Protein AF-A0A0G1FKH4-F1 (afdb_monomer_lite)

Structure (mmCIF, N/CA/C/O backbone):
data_AF-A0A0G1FKH4-F1
#
_entry.id   AF-A0A0G1FKH4-F1
#
loop_
_atom_site.group_PDB
_atom_site.id
_atom_site.type_symbol
_atom_site.label_atom_id
_atom_site.label_alt_id
_atom_site.label_comp_id
_atom_site.label_asym_id
_atom_site.label_entity_id
_atom_site.label_seq_id
_atom_site.pdbx_PDB_ins_code
_atom_site.Cartn_x
_atom_site.Cartn_y
_atom_site.Cartn_z
_atom_site.occupancy
_atom_site.B_iso_or_equiv
_atom_site.auth_seq_id
_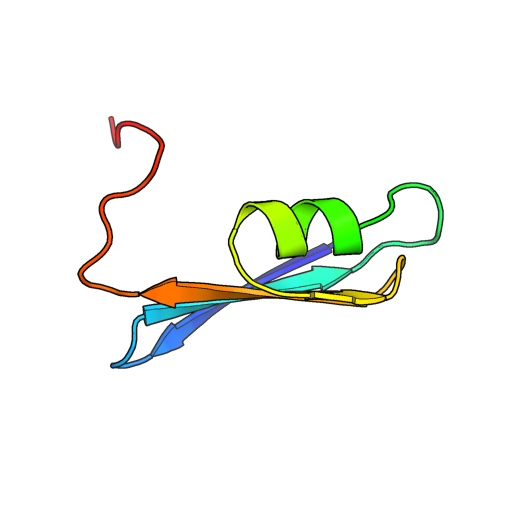atom_site.auth_comp_id
_atom_site.auth_asym_id
_atom_site.auth_atom_id
_atom_site.pdbx_PDB_model_num
ATOM 1 N N . MET A 1 1 ? -9.107 9.046 6.703 1.00 87.75 1 MET A N 1
ATOM 2 C CA . MET A 1 1 ? -8.150 8.153 6.014 1.00 87.75 1 MET A CA 1
ATOM 3 C C . MET A 1 1 ? -7.120 9.048 5.360 1.00 87.75 1 MET A C 1
ATOM 5 O O . MET A 1 1 ? -7.520 10.054 4.794 1.00 87.75 1 MET A O 1
ATOM 9 N N . GLY A 1 2 ? -5.839 8.734 5.508 1.00 96.19 2 GLY A N 1
ATOM 10 C CA . GLY A 1 2 ? -4.742 9.444 4.860 1.00 96.19 2 GLY A CA 1
ATOM 11 C C . GLY A 1 2 ? -4.110 8.555 3.800 1.00 96.19 2 GLY A C 1
ATOM 12 O O . GLY A 1 2 ? -3.925 7.359 4.037 1.00 96.19 2 GLY A O 1
ATOM 13 N N . ILE A 1 3 ? -3.806 9.145 2.649 1.00 97.31 3 ILE A N 1
ATOM 14 C CA . ILE A 1 3 ? -3.085 8.499 1.555 1.00 97.31 3 ILE A CA 1
ATOM 15 C C . ILE A 1 3 ? -1.934 9.426 1.193 1.00 97.31 3 ILE A C 1
ATOM 17 O O . ILE A 1 3 ? -2.157 10.598 0.899 1.00 97.31 3 ILE A O 1
ATOM 21 N N . VAL A 1 4 ? -0.719 8.897 1.228 1.00 97.81 4 VAL A N 1
ATOM 22 C CA . VAL A 1 4 ? 0.473 9.564 0.704 1.00 97.81 4 VAL A CA 1
ATOM 23 C C . VAL A 1 4 ? 1.103 8.610 -0.287 1.00 97.81 4 VAL A C 1
ATOM 25 O O . VAL A 1 4 ? 1.190 7.412 -0.016 1.00 97.81 4 VAL A O 1
ATOM 28 N N . TRP A 1 5 ? 1.524 9.129 -1.429 1.00 96.94 5 TRP A N 1
ATOM 29 C CA . TRP A 1 5 ? 2.236 8.342 -2.416 1.00 96.94 5 TRP A CA 1
ATOM 30 C C . TRP A 1 5 ? 3.415 9.127 -2.968 1.00 96.94 5 TRP A C 1
ATOM 32 O O . TRP A 1 5 ? 3.418 10.358 -2.952 1.00 96.94 5 TRP A O 1
ATOM 42 N N . TYR A 1 6 ? 4.409 8.393 -3.443 1.00 96.06 6 TYR A N 1
ATOM 43 C CA . TYR A 1 6 ? 5.552 8.932 -4.163 1.00 96.06 6 TYR A CA 1
ATOM 44 C C . TYR A 1 6 ? 5.935 7.970 -5.288 1.00 96.06 6 TYR A C 1
ATOM 46 O O . TYR A 1 6 ? 5.539 6.801 -5.275 1.00 96.06 6 TYR A O 1
ATOM 54 N N . LYS A 1 7 ? 6.658 8.476 -6.288 1.00 94.62 7 LYS A N 1
ATOM 55 C CA . LYS A 1 7 ? 7.170 7.679 -7.405 1.00 94.62 7 LYS A CA 1
ATOM 56 C C . LYS A 1 7 ? 8.690 7.594 -7.311 1.00 94.62 7 LYS A C 1
ATOM 58 O O . LYS A 1 7 ? 9.346 8.620 -7.160 1.00 94.62 7 LYS A O 1
ATOM 63 N N . GLU A 1 8 ? 9.211 6.385 -7.449 1.00 93.19 8 GLU A N 1
ATOM 64 C CA . GLU A 1 8 ? 10.629 6.079 -7.635 1.00 93.19 8 GLU A CA 1
ATOM 65 C C . GLU A 1 8 ? 10.823 5.297 -8.945 1.00 93.19 8 GLU A C 1
ATOM 67 O O . GLU A 1 8 ? 9.863 5.031 -9.676 1.00 93.19 8 GLU A O 1
ATOM 72 N N . ASN A 1 9 ? 12.075 4.963 -9.271 1.00 89.06 9 ASN A N 1
ATOM 73 C CA . ASN A 1 9 ? 12.436 4.264 -10.511 1.00 89.06 9 ASN A CA 1
ATOM 74 C C . ASN A 1 9 ? 11.774 2.880 -10.647 1.00 89.06 9 ASN A C 1
ATOM 76 O O . ASN A 1 9 ? 11.681 2.355 -11.750 1.00 89.06 9 ASN A O 1
ATOM 80 N N . ASP A 1 10 ? 11.339 2.272 -9.543 1.00 88.38 10 ASP A N 1
ATOM 81 C CA . ASP A 1 10 ? 10.713 0.949 -9.509 1.00 88.38 10 ASP A CA 1
ATOM 82 C C . ASP A 1 10 ? 9.173 0.995 -9.547 1.00 88.38 10 ASP A C 1
ATOM 84 O O . ASP A 1 10 ? 8.522 -0.029 -9.786 1.00 88.38 10 ASP A O 1
ATOM 88 N N . GLY A 1 11 ? 8.569 2.175 -9.374 1.00 93.06 11 GLY A N 1
ATOM 89 C CA . GLY A 1 11 ? 7.124 2.358 -9.423 1.00 93.06 11 GLY A CA 1
ATOM 90 C C . GLY A 1 11 ? 6.587 3.384 -8.430 1.00 93.06 11 GLY A C 1
ATOM 91 O O . GLY A 1 11 ? 7.271 4.307 -7.992 1.00 93.06 11 GLY A O 1
ATOM 92 N N . ILE A 1 12 ? 5.301 3.250 -8.111 1.00 95.38 12 ILE A N 1
ATOM 93 C CA . ILE A 1 12 ? 4.588 4.116 -7.171 1.00 95.38 12 ILE A CA 1
ATOM 94 C C . ILE A 1 12 ? 4.461 3.402 -5.834 1.00 95.38 12 ILE A C 1
ATOM 96 O O . ILE A 1 12 ? 3.871 2.326 -5.755 1.00 95.38 12 ILE A O 1
ATOM 100 N N . HIS A 1 13 ? 4.921 4.038 -4.768 1.00 96.62 13 HIS A N 1
ATOM 101 C CA . HIS A 1 13 ? 4.762 3.548 -3.404 1.00 96.62 13 HIS A CA 1
ATOM 102 C C . HIS A 1 13 ? 3.618 4.293 -2.730 1.00 96.62 13 HIS A C 1
ATOM 104 O O . HIS A 1 13 ? 3.568 5.523 -2.755 1.00 96.62 13 HIS A O 1
ATOM 110 N N . VAL A 1 14 ? 2.685 3.558 -2.127 1.00 97.75 14 VAL A N 1
ATOM 111 C CA . VAL A 1 14 ? 1.482 4.115 -1.500 1.00 97.75 14 VAL A CA 1
ATOM 112 C C . VAL A 1 14 ? 1.444 3.741 -0.025 1.00 97.75 14 VAL A C 1
ATOM 114 O O . VAL A 1 14 ? 1.403 2.568 0.339 1.00 97.75 14 VAL A O 1
ATOM 117 N N . SER A 1 15 ? 1.389 4.755 0.834 1.00 98.19 15 SER A N 1
ATOM 118 C CA . SER A 1 15 ? 1.185 4.634 2.275 1.00 98.19 15 SER A CA 1
ATOM 119 C C . SER A 1 15 ? -0.246 5.002 2.658 1.00 98.19 15 SER A C 1
ATOM 121 O O . SER A 1 15 ? -0.731 6.093 2.358 1.00 98.19 15 SER A O 1
ATOM 123 N N . LEU A 1 16 ? -0.907 4.106 3.389 1.00 98.12 16 LEU A N 1
ATOM 124 C CA . LEU A 1 16 ? -2.274 4.253 3.882 1.00 98.12 16 LEU A CA 1
ATOM 125 C C . LEU A 1 16 ? -2.281 4.407 5.404 1.00 98.12 16 LEU A C 1
ATOM 127 O O . LEU A 1 16 ? -1.581 3.679 6.117 1.00 98.12 16 LEU A O 1
ATOM 131 N N . ARG A 1 17 ? -3.093 5.336 5.915 1.00 97.81 17 ARG A N 1
ATOM 132 C CA . ARG A 1 17 ? -3.303 5.567 7.354 1.00 97.81 17 ARG A CA 1
ATOM 133 C C . ARG A 1 17 ? -4.789 5.717 7.683 1.00 97.81 17 ARG A C 1
ATOM 135 O O . ARG A 1 17 ? -5.543 6.359 6.949 1.00 97.81 17 ARG A O 1
ATOM 142 N N . ALA A 1 18 ? -5.221 5.174 8.816 1.00 96.94 18 ALA A N 1
ATOM 143 C CA . ALA A 1 18 ? -6.590 5.313 9.309 1.00 96.94 18 ALA A CA 1
ATOM 144 C C . ALA A 1 18 ? -6.658 5.335 10.841 1.00 96.94 18 ALA A C 1
ATOM 146 O O . ALA A 1 18 ? -5.786 4.817 11.529 1.00 96.94 18 ALA A O 1
ATOM 147 N N . GLN A 1 19 ? -7.736 5.919 11.368 1.00 94.19 19 GLN A N 1
ATOM 148 C CA . GLN A 1 19 ? -8.058 5.941 12.797 1.00 94.19 19 GLN A CA 1
ATOM 149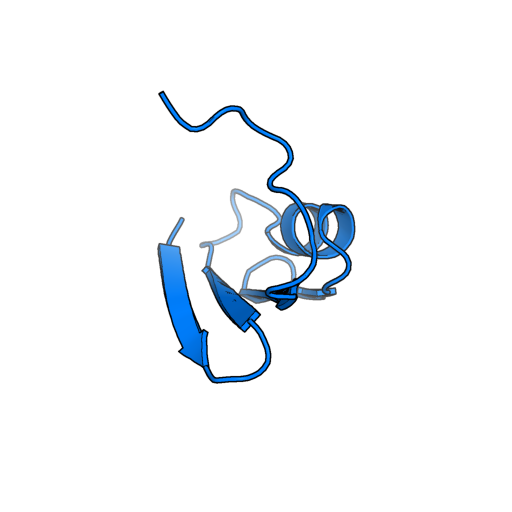 C C . GLN A 1 19 ? -9.130 4.885 13.119 1.00 94.19 19 GLN A C 1
ATOM 151 O O . GLN A 1 19 ? -10.254 5.216 13.484 1.00 94.19 19 GLN A O 1
ATOM 156 N N . GLY A 1 20 ? -8.833 3.603 12.895 1.00 84.19 20 GLY A N 1
ATOM 157 C CA . GLY A 1 20 ? -9.647 2.467 13.360 1.00 84.19 20 GLY A CA 1
ATOM 158 C C . GLY A 1 20 ? -10.965 2.192 12.630 1.00 84.19 20 GLY A C 1
ATOM 159 O O . GLY A 1 20 ? -11.413 1.051 12.639 1.00 84.19 20 GLY A O 1
ATOM 160 N N . LYS A 1 21 ? -11.581 3.186 11.978 1.00 89.12 21 LYS A N 1
ATOM 161 C CA . LYS A 1 21 ? -12.870 3.023 11.271 1.00 89.12 21 LYS A CA 1
ATOM 162 C C . LYS A 1 21 ? -12.765 2.257 9.949 1.00 89.12 21 LYS A C 1
ATOM 164 O O . LYS A 1 21 ? -13.748 1.692 9.491 1.00 89.12 21 LYS A O 1
ATOM 169 N N . VAL A 1 22 ? -11.589 2.271 9.326 1.00 93.69 22 VAL A N 1
ATOM 170 C CA . VAL A 1 22 ? -11.312 1.591 8.057 1.00 93.69 22 VAL A CA 1
ATOM 171 C C . VAL A 1 22 ? -10.073 0.739 8.258 1.00 93.69 22 VAL A C 1
ATOM 173 O O . VAL A 1 22 ? -9.030 1.263 8.640 1.00 93.69 22 VAL A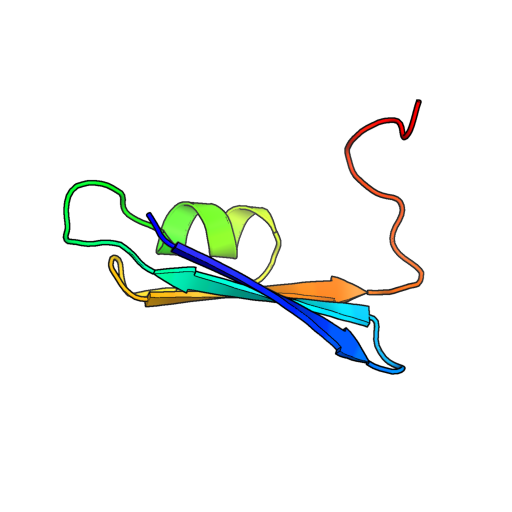 O 1
ATOM 176 N N . ASP A 1 23 ? -10.198 -0.555 7.986 1.00 96.50 23 ASP A N 1
ATOM 177 C CA . ASP A 1 23 ? -9.068 -1.475 7.954 1.00 96.50 23 ASP A CA 1
ATOM 178 C C . ASP A 1 23 ? -8.293 -1.278 6.645 1.00 96.50 23 ASP A C 1
ATOM 180 O O . ASP A 1 23 ? -8.645 -1.829 5.598 1.00 96.50 23 ASP A O 1
ATOM 184 N N . VAL A 1 24 ? -7.243 -0.458 6.696 1.00 97.81 24 VAL A N 1
ATOM 185 C CA . VAL A 1 24 ? -6.437 -0.152 5.506 1.00 97.81 24 VAL A CA 1
ATOM 186 C C . VAL A 1 24 ? -5.600 -1.344 5.037 1.00 97.81 24 VAL A C 1
ATOM 188 O O . VAL A 1 24 ? -5.244 -1.390 3.861 1.00 97.81 24 VAL A O 1
ATOM 191 N N . SER A 1 25 ? -5.353 -2.346 5.893 1.00 98.00 25 SER A N 1
ATOM 192 C CA . SER A 1 25 ? -4.581 -3.536 5.508 1.00 98.00 25 SER A CA 1
ATOM 193 C C . SER A 1 25 ? -5.265 -4.318 4.387 1.00 98.00 25 SER A C 1
ATOM 195 O O . SER A 1 25 ? -4.602 -4.759 3.452 1.00 98.00 25 SER A O 1
ATOM 197 N N . LYS A 1 26 ? -6.603 -4.387 4.396 1.00 97.62 26 LYS A N 1
ATOM 198 C CA . LYS A 1 26 ? -7.393 -5.031 3.333 1.00 97.62 26 LYS A CA 1
ATOM 199 C C . LYS A 1 26 ? -7.221 -4.344 1.978 1.00 97.62 26 LYS A C 1
ATOM 201 O O . LYS A 1 26 ? -7.204 -5.011 0.946 1.00 97.62 26 LYS A O 1
ATOM 206 N N . ILE A 1 27 ? -7.072 -3.018 1.975 1.00 96.00 27 ILE A N 1
ATOM 207 C CA . ILE A 1 27 ? -6.814 -2.238 0.756 1.00 96.00 27 ILE A CA 1
ATOM 208 C C . ILE A 1 27 ? -5.404 -2.537 0.249 1.00 96.00 27 ILE A C 1
ATOM 210 O O . ILE A 1 27 ? -5.234 -2.819 -0.933 1.00 96.00 27 ILE A O 1
ATOM 214 N N . ALA A 1 28 ? -4.408 -2.524 1.137 1.00 97.56 28 ALA A N 1
ATOM 215 C CA . ALA A 1 28 ? -3.031 -2.833 0.772 1.00 97.56 28 ALA A CA 1
ATOM 216 C C . ALA A 1 28 ? -2.895 -4.248 0.183 1.00 97.56 28 ALA A C 1
ATOM 218 O O . ALA A 1 28 ? -2.315 -4.398 -0.891 1.00 97.56 28 ALA A O 1
ATOM 219 N N . VAL A 1 29 ? -3.507 -5.260 0.810 1.00 97.81 29 VAL A N 1
ATOM 220 C CA . VAL A 1 29 ? -3.488 -6.653 0.322 1.00 97.81 29 VAL A CA 1
ATOM 221 C C . VAL A 1 29 ? -4.106 -6.777 -1.071 1.00 97.81 29 VAL A C 1
ATOM 223 O O . VAL A 1 29 ? -3.543 -7.459 -1.924 1.00 97.81 29 VAL A O 1
ATOM 226 N N . LYS A 1 30 ? -5.210 -6.071 -1.355 1.00 95.44 30 LYS A N 1
ATOM 227 C CA . LYS A 1 30 ? -5.838 -6.073 -2.690 1.00 95.44 30 LYS A CA 1
ATOM 228 C C . LYS A 1 30 ? -4.866 -5.667 -3.806 1.00 95.44 30 LYS A C 1
ATOM 230 O O . LYS A 1 30 ? -5.002 -6.139 -4.932 1.00 95.44 30 LYS A O 1
ATOM 235 N N . TYR A 1 31 ? -3.899 -4.805 -3.504 1.00 94.38 31 TYR A N 1
ATOM 236 C CA . TYR A 1 31 ? -2.909 -4.327 -4.468 1.00 94.38 31 TYR A CA 1
ATOM 237 C C . TYR A 1 31 ? -1.541 -5.015 -4.343 1.00 94.38 31 TYR A C 1
ATOM 239 O O . TYR A 1 31 ? -0.600 -4.605 -5.017 1.00 94.38 31 TYR A O 1
ATOM 247 N N . GLY A 1 32 ? -1.438 -6.091 -3.553 1.00 94.75 32 GLY A N 1
ATOM 248 C CA . GLY A 1 32 ? -0.210 -6.877 -3.384 1.00 94.75 32 GLY A CA 1
ATOM 249 C C . GLY A 1 32 ? 0.735 -6.367 -2.293 1.00 94.75 32 GLY A C 1
ATOM 250 O O . GLY A 1 32 ? 1.887 -6.781 -2.251 1.00 94.75 32 GLY A O 1
ATOM 251 N N . GLY A 1 33 ? 0.269 -5.465 -1.429 1.00 96.88 33 GLY A N 1
ATOM 252 C CA . GLY A 1 33 ? 0.991 -5.003 -0.245 1.00 96.88 33 GLY A CA 1
ATOM 253 C C . GLY A 1 33 ? 0.495 -5.648 1.051 1.00 96.88 33 GLY A C 1
ATOM 254 O O . GLY A 1 33 ? -0.057 -6.747 1.057 1.00 96.88 33 GLY A O 1
ATOM 255 N N . GLY A 1 34 ? 0.657 -4.938 2.169 1.00 98.06 34 GLY A N 1
ATOM 256 C CA . GLY A 1 34 ? 0.256 -5.421 3.491 1.00 98.06 34 GLY A CA 1
ATOM 257 C C . GLY A 1 34 ? 0.451 -4.393 4.607 1.00 98.06 34 GLY A C 1
ATOM 258 O O . GLY A 1 34 ? 0.718 -3.215 4.359 1.00 98.06 34 GLY A O 1
ATOM 259 N N . GLY A 1 35 ? 0.279 -4.833 5.854 1.00 97.62 35 GLY A N 1
ATOM 260 C CA . GLY A 1 35 ? 0.474 -4.017 7.056 1.00 97.62 35 GLY A CA 1
ATOM 261 C C . GLY A 1 35 ? -0.634 -4.200 8.093 1.00 97.62 35 GLY A C 1
ATO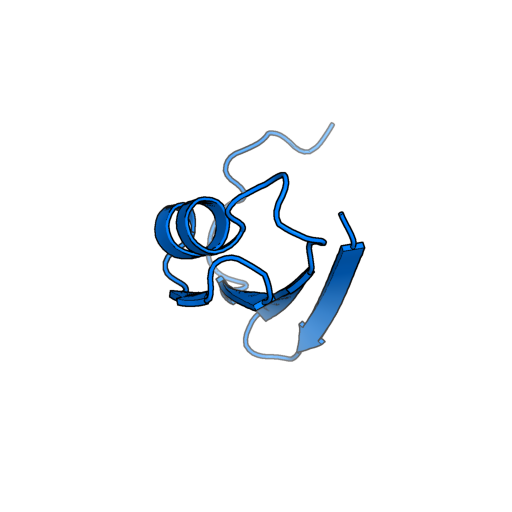M 262 O O . GLY A 1 35 ? -1.333 -5.209 8.109 1.00 97.62 35 GLY A O 1
ATOM 263 N N . HIS A 1 36 ? -0.807 -3.206 8.961 1.00 97.62 36 HIS A N 1
ATOM 264 C CA . HIS A 1 36 ? -1.782 -3.215 10.050 1.00 97.62 36 HIS A CA 1
ATOM 265 C C . HIS A 1 36 ? -3.075 -2.478 9.690 1.00 97.62 36 HIS A C 1
ATOM 267 O O . HIS A 1 36 ? -3.100 -1.606 8.819 1.00 97.62 36 HIS A O 1
ATOM 273 N N . LYS A 1 37 ? -4.141 -2.745 10.458 1.00 97.25 37 LYS A N 1
ATOM 274 C CA . LYS A 1 37 ? -5.470 -2.137 10.269 1.00 97.25 37 LYS A CA 1
ATOM 275 C C . LYS A 1 37 ? -5.479 -0.607 10.165 1.00 97.25 37 LYS A C 1
ATOM 277 O O . LYS A 1 37 ? -6.332 -0.056 9.485 1.00 97.25 37 LYS A O 1
ATOM 282 N N . ASN A 1 38 ? -4.531 0.070 10.819 1.00 97.38 38 ASN A N 1
ATOM 283 C CA . ASN A 1 38 ? -4.429 1.534 10.863 1.00 97.38 38 ASN A CA 1
ATOM 284 C C . ASN A 1 38 ? -3.272 2.102 10.027 1.00 97.38 38 ASN A C 1
ATOM 286 O O . ASN A 1 38 ? -3.222 3.312 9.809 1.00 97.38 38 ASN A O 1
ATOM 290 N N . ALA A 1 39 ? -2.338 1.261 9.578 1.00 97.88 39 ALA A N 1
ATOM 291 C CA . ALA A 1 39 ? -1.154 1.674 8.836 1.00 97.88 39 ALA A CA 1
ATOM 292 C C . ALA A 1 39 ? -0.683 0.529 7.938 1.00 97.88 39 ALA A C 1
ATOM 294 O O . ALA A 1 39 ? -0.257 -0.515 8.424 1.00 97.88 39 ALA A O 1
ATOM 295 N N . SER A 1 40 ? -0.772 0.728 6.629 1.00 98.38 40 SER A N 1
ATOM 296 C CA . SER A 1 40 ? -0.396 -0.269 5.623 1.00 98.38 40 SER A CA 1
ATOM 297 C C . SER A 1 40 ? 0.114 0.422 4.364 1.00 98.38 40 SER A C 1
ATOM 299 O O . SER A 1 40 ? 0.067 1.653 4.271 1.00 98.38 40 SER A O 1
ATOM 301 N N . GLY A 1 41 ? 0.615 -0.348 3.408 1.00 98.06 41 GLY A N 1
ATOM 302 C CA . GLY A 1 41 ? 1.068 0.191 2.136 1.00 98.06 41 GLY A CA 1
ATOM 303 C C . GLY A 1 41 ? 1.226 -0.876 1.069 1.00 98.06 41 GLY A C 1
ATOM 304 O O . GLY A 1 41 ? 1.238 -2.073 1.361 1.00 98.06 41 GLY A O 1
ATOM 305 N N . PHE A 1 42 ? 1.312 -0.428 -0.175 1.00 97.31 42 PHE A N 1
ATOM 306 C CA . PHE A 1 42 ? 1.557 -1.273 -1.337 1.00 97.31 42 PHE A CA 1
ATOM 307 C C . PHE A 1 42 ? 2.396 -0.515 -2.366 1.00 97.31 42 PHE A C 1
ATOM 309 O O . PHE A 1 42 ? 2.394 0.717 -2.385 1.00 97.31 42 PHE A O 1
ATOM 316 N N . ALA A 1 43 ? 3.083 -1.262 -3.226 1.00 95.56 43 ALA A N 1
AT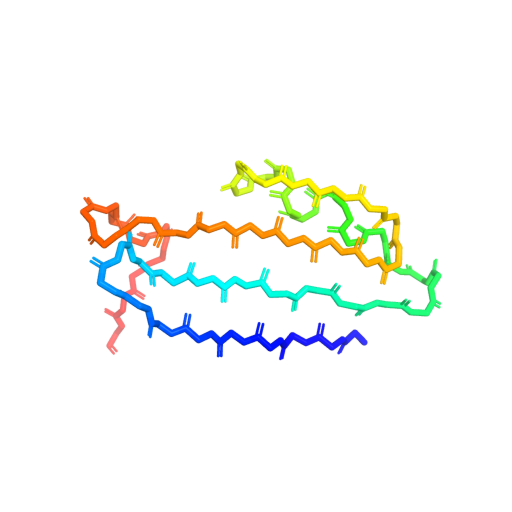OM 317 C CA . ALA A 1 43 ? 3.810 -0.721 -4.364 1.00 95.56 43 ALA A CA 1
ATOM 318 C C . ALA A 1 43 ? 3.096 -1.094 -5.667 1.00 95.56 43 ALA A C 1
ATOM 320 O O . ALA A 1 43 ? 2.548 -2.190 -5.811 1.00 95.56 43 ALA A O 1
ATOM 321 N N . TRP A 1 44 ? 3.100 -0.170 -6.620 1.00 94.31 44 TRP A N 1
ATOM 322 C CA . TRP A 1 44 ? 2.577 -0.360 -7.960 1.00 94.31 44 TRP A CA 1
ATOM 323 C C . TRP A 1 44 ? 3.713 -0.233 -8.981 1.00 94.31 44 TRP A C 1
ATOM 325 O O . TRP A 1 44 ? 4.170 0.884 -9.225 1.00 94.31 44 TRP A O 1
ATOM 335 N N . PRO A 1 45 ? 4.171 -1.348 -9.577 1.00 92.12 45 PRO A N 1
ATOM 336 C CA . PRO A 1 45 ? 5.285 -1.337 -10.521 1.00 92.12 45 PRO A CA 1
ATOM 337 C C . PRO A 1 45 ? 5.001 -0.487 -11.764 1.00 92.12 45 PRO A C 1
AT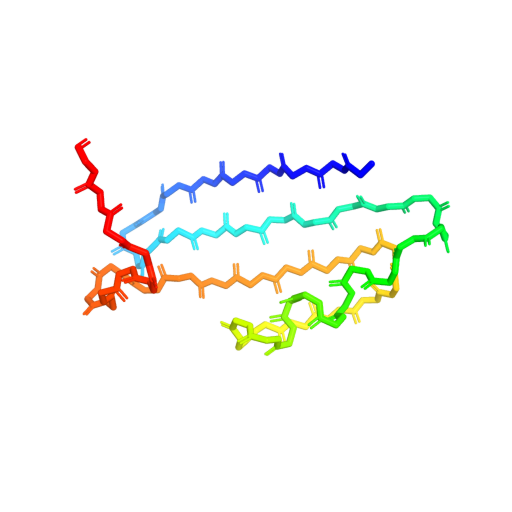OM 339 O O . PRO A 1 45 ? 3.876 -0.486 -12.269 1.00 92.12 45 PRO A O 1
ATOM 342 N N . GLU A 1 46 ? 6.023 0.180 -12.304 1.00 86.75 46 GLU A N 1
ATOM 343 C CA . GLU A 1 46 ? 5.880 1.041 -13.492 1.00 86.75 46 GLU A CA 1
ATOM 344 C C . GLU A 1 46 ? 5.393 0.278 -14.737 1.00 86.75 46 GLU A C 1
ATOM 346 O O . GLU A 1 46 ? 4.617 0.796 -15.538 1.00 86.75 46 GLU A O 1
ATOM 351 N N . ASN A 1 47 ? 5.770 -0.994 -14.867 1.00 85.69 47 ASN A N 1
ATOM 352 C CA . ASN A 1 47 ? 5.352 -1.860 -15.971 1.00 85.69 47 ASN A CA 1
ATOM 353 C C . ASN A 1 47 ? 3.927 -2.432 -15.817 1.00 85.69 47 ASN A C 1
ATOM 355 O O . ASN A 1 47 ? 3.459 -3.172 -16.688 1.00 85.69 47 ASN A O 1
ATOM 359 N N . LYS A 1 48 ? 3.214 -2.112 -14.730 1.00 84.81 48 LYS A N 1
ATOM 360 C CA . LYS A 1 48 ? 1.878 -2.644 -14.449 1.00 84.81 48 LYS A CA 1
ATOM 361 C C . LYS A 1 48 ? 0.798 -1.647 -14.870 1.00 84.81 48 LYS A C 1
ATOM 363 O O . LYS A 1 48 ? 0.688 -0.550 -14.328 1.00 84.81 48 LYS A O 1
ATOM 368 N N . LYS A 1 49 ? -0.062 -2.052 -15.811 1.00 83.94 49 LYS A N 1
ATOM 369 C CA . LYS A 1 49 ? -1.203 -1.235 -16.266 1.00 83.94 49 LYS A CA 1
ATOM 370 C C . LYS A 1 49 ? -2.151 -0.942 -15.112 1.00 83.94 49 LYS A C 1
ATOM 372 O O . LYS A 1 49 ? -2.590 -1.883 -14.456 1.00 83.94 49 LYS A O 1
ATOM 377 N N . PHE A 1 50 ? -2.507 0.326 -14.912 1.00 82.69 50 PHE A N 1
ATOM 378 C CA . PHE A 1 50 ? -3.489 0.717 -13.902 1.00 82.69 50 PHE A CA 1
ATOM 379 C C . PHE A 1 50 ? -4.815 -0.041 -14.079 1.00 82.69 50 PHE A C 1
ATOM 381 O O . PHE A 1 50 ? -5.241 -0.283 -15.211 1.00 82.69 50 PHE A O 1
ATOM 388 N N . PRO A 1 51 ? -5.496 -0.404 -12.976 1.00 79.69 51 PRO A N 1
ATOM 389 C CA . PRO A 1 51 ? -6.762 -1.127 -13.042 1.00 79.69 51 PRO A CA 1
ATOM 390 C C . PRO A 1 51 ? -7.954 -0.224 -13.410 1.00 79.69 51 PRO A C 1
ATOM 392 O O . PRO A 1 51 ? -9.082 -0.701 -13.486 1.00 79.69 51 PRO A O 1
ATOM 395 N N . TRP A 1 52 ? -7.721 1.069 -13.645 1.00 82.38 52 TRP A N 1
ATOM 396 C CA . TRP A 1 52 ? -8.697 2.030 -14.153 1.00 82.38 52 TRP A CA 1
ATOM 397 C C . TRP A 1 52 ? -8.193 2.662 -15.450 1.00 82.38 52 TRP A C 1
ATOM 399 O O . TRP A 1 52 ? -6.990 2.727 -15.708 1.00 82.38 52 TRP A O 1
ATOM 409 N N . LYS A 1 53 ? -9.126 3.153 -16.268 1.00 83.75 53 LYS A N 1
ATOM 410 C CA . LYS A 1 53 ? -8.785 3.977 -17.429 1.00 83.75 53 LYS A CA 1
ATOM 411 C C . LYS A 1 53 ? -8.405 5.376 -16.954 1.00 83.75 53 LYS A C 1
ATOM 413 O O . LYS A 1 53 ? -9.145 5.980 -16.182 1.00 83.75 53 LYS A O 1
ATOM 418 N N . VAL A 1 54 ? -7.262 5.866 -17.422 1.00 76.94 54 VAL A N 1
ATOM 419 C CA . VAL A 1 54 ? -6.944 7.296 -17.383 1.00 76.94 54 VAL A CA 1
ATOM 420 C C . VAL A 1 54 ? -7.764 7.940 -18.500 1.00 76.94 54 VAL A C 1
ATOM 422 O O . VAL A 1 54 ? -7.728 7.444 -19.628 1.00 76.94 54 VAL A O 1
ATOM 425 N N . ILE A 1 55 ? -8.569 8.941 -18.149 1.00 76.62 55 ILE A N 1
ATOM 426 C CA . ILE A 1 55 ? -9.383 9.725 -19.087 1.00 76.62 55 ILE A CA 1
ATOM 427 C C . ILE A 1 55 ? -8.591 10.977 -19.445 1.00 76.62 55 ILE A C 1
ATOM 429 O O . ILE A 1 55 ? -7.992 11.547 -18.504 1.00 76.62 55 ILE A O 1
#

Radius of gyration: 11.65 Å; chains: 1; bounding box: 25×17×32 Å

Foldseek 3Di:
DDWDWDADPFFIKIKAADDQPAQCQVVQVVQPWGDGRGITIHGDGPPDDDPDDDD

pLDDT: mean 93.09, std 6.02, range [76.62, 98.38]

Secondary structure (DSSP, 8-state):
-EEEEEEETTEEEEEEE-SSSS-HHHHHHHTT-EEETTEEEEEEETTSPPSS---

Sequence (55 aa):
MGIVWYKENDGIHVSLRAQGKVDVSKIAVKYGGGGHKNASGFAWPENKKFPWKVI